Protein AF-A0A951QHJ4-F1 (afdb_monomer)

Organism: NCBI:txid904376

Radius of gyration: 19.22 Å; Cα contacts (8 Å, |Δi|>4): 8; chains: 1; bounding box: 34×29×50 Å

Structure (mmCIF, N/CA/C/O backbone):
data_AF-A0A951QHJ4-F1
#
_entry.id   AF-A0A951QHJ4-F1
#
loop_
_atom_site.group_PDB
_atom_site.id
_atom_site.type_symbol
_atom_site.label_atom_id
_atom_site.label_alt_id
_atom_site.label_comp_id
_atom_site.label_asym_id
_atom_site.label_entity_id
_atom_site.label_seq_id
_atom_site.pdbx_PDB_ins_code
_atom_site.Cartn_x
_atom_site.Cartn_y
_atom_site.Cartn_z
_atom_site.occupancy
_atom_site.B_iso_or_equiv
_atom_site.auth_seq_id
_atom_site.auth_comp_id
_atom_site.auth_asym_id
_atom_site.auth_atom_id
_atom_site.pdbx_PDB_model_num
ATOM 1 N N . MET A 1 1 ? 2.304 20.113 32.381 1.00 54.38 1 MET A N 1
ATOM 2 C CA . MET A 1 1 ? 2.142 18.794 31.742 1.00 54.38 1 MET A CA 1
ATOM 3 C C . MET A 1 1 ? 0.656 18.583 31.607 1.00 54.38 1 MET A C 1
ATOM 5 O O . MET A 1 1 ? 0.001 18.391 32.625 1.00 54.38 1 MET A O 1
ATOM 9 N N . ASP A 1 2 ? 0.128 18.740 30.399 1.00 66.44 2 ASP A N 1
ATOM 10 C CA . ASP A 1 2 ? -1.281 18.460 30.146 1.00 66.44 2 ASP A CA 1
ATOM 11 C C . ASP A 1 2 ? -1.532 16.963 30.336 1.00 66.44 2 ASP A C 1
ATOM 13 O O . ASP A 1 2 ? -0.732 16.126 29.912 1.00 66.44 2 ASP A O 1
ATOM 17 N N . ALA A 1 3 ? -2.598 16.628 31.058 1.00 70.38 3 ALA A N 1
ATOM 18 C CA . ALA A 1 3 ? -2.955 15.246 31.327 1.00 70.38 3 ALA A CA 1
ATOM 19 C C . ALA A 1 3 ? -3.348 14.558 30.012 1.00 70.38 3 ALA A C 1
ATOM 21 O O . ALA A 1 3 ? -4.273 15.000 29.331 1.00 70.38 3 ALA A O 1
ATOM 22 N N . VAL A 1 4 ? -2.663 13.466 29.667 1.00 71.94 4 VAL A N 1
ATOM 23 C CA . VAL A 1 4 ? -3.073 12.600 28.557 1.00 71.94 4 VAL A CA 1
ATOM 24 C C . VAL A 1 4 ? -4.340 11.877 28.993 1.00 71.94 4 VAL A C 1
ATOM 26 O O . VAL A 1 4 ? -4.305 10.993 29.848 1.00 71.94 4 VAL A O 1
ATOM 29 N N . ILE A 1 5 ? -5.474 12.296 28.441 1.00 78.94 5 ILE A N 1
ATOM 30 C CA . ILE A 1 5 ? -6.744 11.613 28.659 1.00 78.94 5 ILE A CA 1
ATOM 31 C C . ILE A 1 5 ? -6.726 10.354 27.781 1.00 78.94 5 ILE A C 1
ATOM 33 O O . ILE A 1 5 ? -6.528 10.481 26.572 1.00 78.94 5 ILE A O 1
ATOM 37 N N . PRO A 1 6 ? -6.902 9.149 28.351 1.00 80.12 6 PRO A N 1
ATOM 38 C CA . PRO A 1 6 ? -6.938 7.926 27.563 1.00 80.12 6 PRO A CA 1
ATOM 39 C C . PRO A 1 6 ? -8.113 7.957 26.582 1.00 80.12 6 PRO A C 1
ATOM 41 O O . PRO A 1 6 ? -9.203 8.438 26.913 1.00 80.12 6 PRO A O 1
ATOM 44 N N . LEU A 1 7 ? -7.877 7.432 25.379 1.00 82.88 7 LEU A N 1
ATOM 45 C CA . LEU A 1 7 ? -8.921 7.254 24.376 1.00 82.88 7 LEU A CA 1
ATOM 46 C C . LEU A 1 7 ? -10.010 6.343 24.939 1.00 82.88 7 LEU A C 1
ATOM 48 O O . LEU A 1 7 ? -9.738 5.369 25.643 1.00 82.88 7 LEU A O 1
ATOM 52 N N . ARG A 1 8 ? -11.269 6.672 24.651 1.00 90.94 8 ARG A N 1
ATOM 53 C CA . ARG A 1 8 ? -12.370 5.757 24.948 1.00 90.94 8 ARG A CA 1
ATOM 54 C C . ARG A 1 8 ? -12.433 4.715 23.841 1.00 90.94 8 ARG A C 1
ATOM 56 O O . ARG A 1 8 ? -12.105 5.004 22.696 1.00 90.94 8 ARG A O 1
ATOM 63 N N . GLN A 1 9 ? -12.993 3.549 24.151 1.00 90.44 9 GLN A N 1
ATOM 64 C CA . GLN A 1 9 ? -13.194 2.466 23.181 1.00 90.44 9 GLN A CA 1
ATOM 65 C C . GLN A 1 9 ? -13.894 2.927 21.885 1.00 90.44 9 GLN A C 1
ATOM 67 O O . GLN A 1 9 ? -13.559 2.479 20.794 1.00 90.44 9 GLN A O 1
ATOM 72 N N . ARG A 1 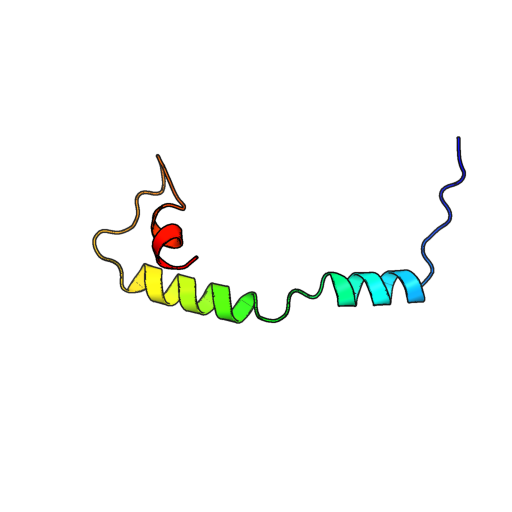10 ? -14.845 3.867 21.984 1.00 91.50 10 ARG A N 1
ATOM 73 C CA . ARG A 1 10 ? -15.497 4.484 20.816 1.00 91.50 10 ARG A CA 1
ATOM 74 C C . ARG A 1 10 ? -14.502 5.228 19.920 1.00 91.50 10 ARG A C 1
ATOM 76 O O . ARG A 1 10 ? -14.613 5.170 18.702 1.00 91.50 10 ARG A O 1
ATOM 83 N N . ASP A 1 11 ? -13.575 5.964 20.523 1.00 91.44 11 ASP A N 1
ATOM 84 C CA . ASP A 1 11 ? -12.605 6.771 19.7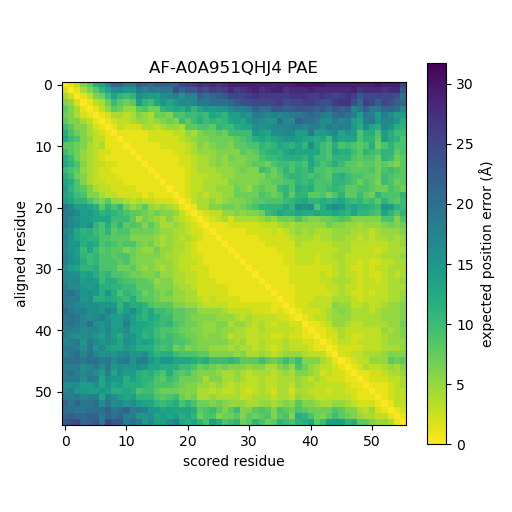90 1.00 91.44 11 ASP A CA 1
ATOM 85 C C . ASP A 1 11 ? -11.626 5.845 19.043 1.00 91.44 11 ASP A C 1
ATOM 87 O O . ASP A 1 11 ? -11.355 6.060 17.867 1.00 91.44 11 ASP A O 1
ATOM 91 N N . GLU A 1 12 ? -11.208 4.739 19.667 1.00 91.00 12 GLU A N 1
ATOM 92 C CA . GLU A 1 12 ? -10.401 3.687 19.027 1.00 91.00 12 GLU A CA 1
ATOM 93 C C . GLU A 1 12 ? -11.122 3.019 17.848 1.00 91.00 12 GLU A C 1
ATOM 95 O O . GLU A 1 12 ? -10.514 2.793 16.803 1.00 91.00 12 GLU A O 1
ATOM 100 N N . GLN A 1 13 ? -12.421 2.735 17.977 1.00 91.50 13 GLN A N 1
ATOM 101 C CA . GLN A 1 13 ? -13.223 2.156 16.894 1.00 91.50 13 GLN A CA 1
ATOM 102 C C . GLN A 1 13 ? -13.327 3.095 15.688 1.00 91.50 13 GLN A C 1
ATOM 104 O O . GLN A 1 13 ? -13.148 2.652 14.558 1.00 91.50 13 GLN A O 1
ATOM 109 N N . ILE A 1 14 ? -13.572 4.389 15.919 1.00 91.69 14 ILE A N 1
ATOM 110 C CA . ILE A 1 14 ? -13.640 5.385 14.839 1.00 91.69 14 ILE A CA 1
ATOM 111 C C . ILE A 1 14 ? -12.284 5.524 14.150 1.00 91.69 14 ILE A C 1
ATOM 113 O O . ILE A 1 14 ? -12.234 5.597 12.928 1.00 91.69 14 ILE A O 1
ATOM 117 N N . LEU A 1 15 ? -11.188 5.538 14.912 1.00 91.12 15 LEU A N 1
ATOM 118 C CA . LEU A 1 15 ? -9.845 5.588 14.336 1.00 91.12 15 LEU A CA 1
ATOM 119 C C . LEU A 1 15 ? -9.539 4.319 13.538 1.00 91.12 15 LEU A C 1
ATOM 121 O O . LEU A 1 15 ? -8.994 4.406 12.447 1.00 91.12 15 LEU A O 1
ATOM 125 N N . THR A 1 16 ? -9.943 3.154 14.039 1.00 89.25 16 THR A N 1
ATOM 126 C CA . THR A 1 16 ? -9.782 1.881 13.325 1.00 89.25 16 THR A CA 1
ATOM 127 C C . THR A 1 16 ? -10.541 1.883 12.004 1.00 89.25 16 THR A C 1
ATOM 129 O O . THR A 1 16 ? -10.019 1.396 11.012 1.00 89.25 16 THR A O 1
ATOM 132 N N . GLU A 1 17 ? -11.752 2.441 11.971 1.00 89.12 17 GLU A N 1
ATOM 133 C CA . GLU A 1 17 ? -12.525 2.593 10.737 1.00 89.12 17 GLU A CA 1
ATOM 134 C C . GLU A 1 17 ? -11.883 3.611 9.787 1.00 89.12 17 GLU A C 1
ATOM 136 O O . GLU A 1 17 ? -11.714 3.334 8.608 1.00 89.12 17 GL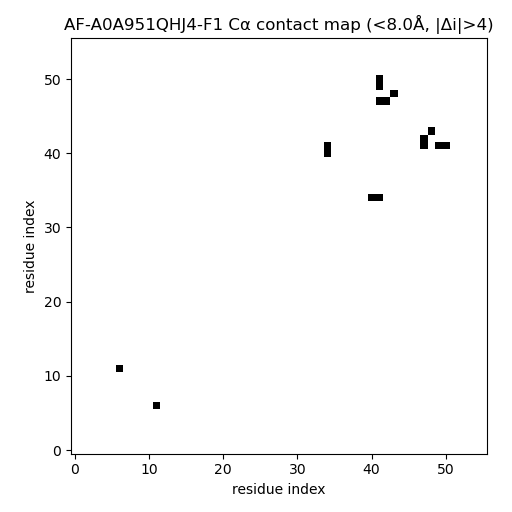U A O 1
ATOM 141 N N . LEU A 1 18 ? -11.468 4.769 10.309 1.00 87.56 18 LEU A N 1
ATOM 142 C CA . LEU A 1 18 ? -10.827 5.832 9.533 1.00 87.56 18 LEU A CA 1
ATOM 143 C C . LEU A 1 18 ? -9.522 5.364 8.877 1.00 87.56 18 LEU A C 1
ATOM 145 O O . LEU A 1 18 ? -9.221 5.759 7.754 1.00 87.56 18 LEU A O 1
ATOM 149 N N . PHE A 1 19 ? -8.746 4.547 9.589 1.00 85.69 19 PHE A N 1
ATOM 150 C CA . PHE A 1 19 ? -7.497 3.969 9.101 1.00 85.69 19 PHE A CA 1
ATOM 151 C C . PHE A 1 19 ? -7.684 2.597 8.450 1.00 85.69 19 PHE A C 1
ATOM 153 O O . PHE A 1 19 ? -6.695 2.005 8.014 1.00 85.69 19 PHE A O 1
ATOM 160 N N . ARG A 1 20 ? -8.917 2.077 8.352 1.00 84.12 20 ARG A N 1
ATOM 161 C CA . ARG A 1 20 ? -9.182 0.878 7.560 1.00 84.12 20 ARG A CA 1
ATOM 162 C C . ARG A 1 20 ? -9.027 1.260 6.097 1.00 84.12 20 ARG A C 1
ATOM 164 O O . ARG A 1 20 ? -9.925 1.818 5.476 1.00 84.12 20 ARG A O 1
ATOM 171 N N . GLN A 1 21 ? -7.859 0.960 5.554 1.00 80.19 21 GLN A N 1
ATOM 172 C CA . GLN A 1 21 ? -7.558 1.206 4.156 1.00 80.19 21 GLN A CA 1
ATOM 173 C C . GLN A 1 21 ? 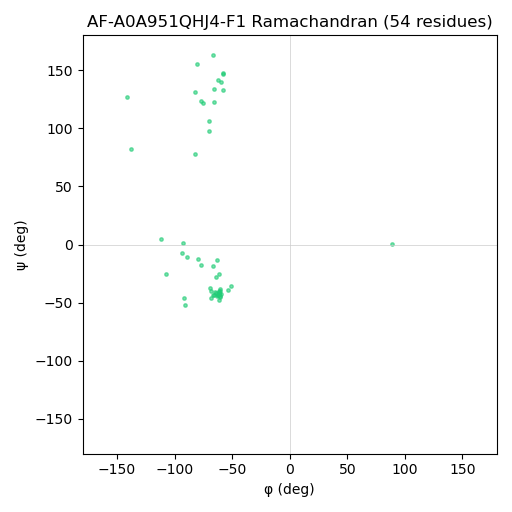-8.120 0.050 3.324 1.00 80.19 21 GLN A C 1
ATOM 175 O O . GLN A 1 21 ? -7.419 -0.894 2.962 1.00 80.19 21 GLN A O 1
ATOM 180 N N . GLU A 1 22 ? -9.433 0.087 3.097 1.00 80.69 22 GLU A N 1
ATOM 181 C CA . GLU A 1 22 ? -10.111 -0.894 2.252 1.00 80.69 22 GLU A CA 1
ATOM 182 C C . GLU A 1 22 ? -9.496 -0.883 0.845 1.00 80.69 22 GLU A C 1
ATOM 184 O O . GLU A 1 22 ? -9.278 0.174 0.253 1.00 80.69 22 GLU A O 1
ATOM 189 N N . GLY A 1 23 ? -9.194 -2.070 0.316 1.00 79.44 23 GLY A N 1
ATOM 190 C CA . GLY A 1 23 ? -8.648 -2.227 -1.033 1.00 79.44 23 GLY A CA 1
ATOM 191 C C . GLY A 1 23 ? -7.124 -2.161 -1.147 1.00 79.44 23 GLY A C 1
ATOM 192 O O . GLY A 1 23 ? -6.625 -2.342 -2.253 1.00 79.44 23 GLY A O 1
ATOM 193 N N . ILE A 1 24 ? -6.376 -1.977 -0.049 1.00 86.25 24 ILE A N 1
ATOM 194 C CA . ILE A 1 24 ? -4.905 -2.048 -0.107 1.00 86.25 24 ILE A CA 1
ATOM 195 C C . ILE A 1 24 ? -4.418 -3.424 -0.584 1.00 86.25 24 ILE A C 1
ATOM 197 O O . ILE A 1 24 ? -3.551 -3.488 -1.443 1.00 86.25 24 ILE A O 1
ATOM 201 N N . GLU A 1 25 ? -5.059 -4.505 -0.135 1.00 88.44 25 GLU A N 1
ATOM 202 C CA . GLU A 1 25 ? -4.740 -5.880 -0.552 1.00 88.44 25 GLU A CA 1
ATOM 203 C C . GLU A 1 25 ? -4.939 -6.087 -2.063 1.00 88.44 25 GLU A C 1
ATOM 205 O O . GLU A 1 25 ? -4.121 -6.718 -2.723 1.00 88.44 25 GLU A O 1
ATOM 210 N N . ALA A 1 26 ? -6.001 -5.507 -2.632 1.00 89.19 26 ALA A N 1
ATOM 211 C CA . ALA A 1 26 ? -6.270 -5.593 -4.067 1.00 89.19 26 ALA A CA 1
ATOM 212 C C . ALA A 1 26 ? -5.240 -4.798 -4.887 1.00 89.19 26 ALA A C 1
ATOM 214 O O . ALA A 1 26 ? -4.830 -5.236 -5.958 1.00 89.19 26 ALA A O 1
ATOM 215 N N . ILE A 1 27 ? -4.805 -3.643 -4.373 1.00 88.06 27 ILE A N 1
ATOM 216 C CA . ILE A 1 27 ? -3.737 -2.841 -4.982 1.00 88.06 27 ILE A CA 1
ATOM 217 C C . ILE A 1 27 ? -2.403 -3.599 -4.917 1.00 88.06 27 ILE A C 1
ATOM 219 O O . ILE A 1 27 ? -1.673 -3.630 -5.904 1.00 88.06 27 ILE A O 1
ATOM 223 N N . GLU A 1 28 ? -2.087 -4.233 -3.785 1.00 91.00 28 GLU A N 1
ATOM 224 C CA . GLU A 1 28 ? -0.886 -5.063 -3.630 1.00 91.00 28 GLU A CA 1
ATOM 225 C C . GLU A 1 28 ? -0.875 -6.239 -4.612 1.00 91.00 28 GLU A C 1
ATOM 227 O O . GLU A 1 28 ? 0.146 -6.485 -5.257 1.00 91.00 28 GLU A O 1
ATOM 232 N N . GLU A 1 29 ? -2.002 -6.940 -4.764 1.00 92.69 29 GLU A N 1
ATOM 233 C CA . GLU A 1 29 ? -2.137 -8.056 -5.705 1.00 92.69 29 GLU A CA 1
ATOM 234 C C . GLU A 1 29 ? -1.938 -7.604 -7.159 1.00 92.69 29 GLU A C 1
ATOM 236 O O . GLU A 1 29 ? -1.211 -8.251 -7.919 1.00 92.69 29 GLU A O 1
ATOM 241 N N . ASP A 1 30 ? -2.523 -6.468 -7.539 1.00 90.75 30 ASP A N 1
ATOM 242 C CA . ASP A 1 30 ? -2.397 -5.912 -8.886 1.00 90.75 30 ASP A CA 1
ATOM 243 C C . ASP A 1 30 ? -0.958 -5.456 -9.191 1.00 90.75 30 ASP A C 1
ATOM 245 O O . ASP A 1 30 ? -0.388 -5.802 -10.231 1.00 90.75 30 ASP A O 1
ATOM 249 N N . ILE A 1 31 ? -0.309 -4.777 -8.237 1.00 90.00 31 ILE A N 1
ATOM 250 C CA . ILE A 1 31 ? 1.110 -4.405 -8.331 1.00 90.00 31 ILE A CA 1
ATOM 251 C C . ILE A 1 31 ? 1.991 -5.654 -8.455 1.00 90.00 31 ILE A C 1
ATOM 253 O O . ILE A 1 31 ? 2.891 -5.691 -9.298 1.00 90.00 31 ILE A O 1
ATOM 257 N N . ALA A 1 32 ? 1.7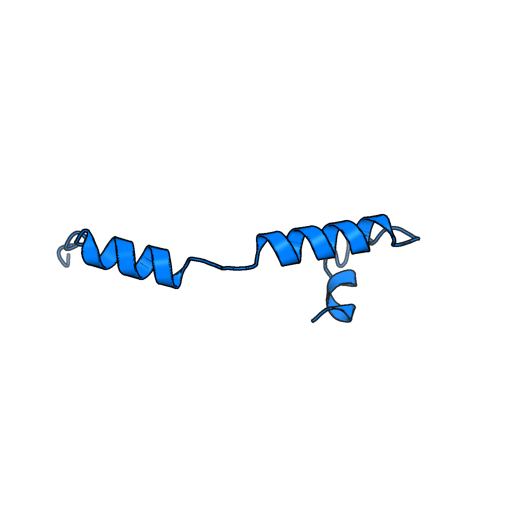37 -6.695 -7.659 1.00 91.00 32 ALA A N 1
ATOM 258 C CA . ALA A 1 32 ? 2.492 -7.943 -7.726 1.00 91.00 32 ALA A CA 1
ATOM 259 C C . ALA A 1 32 ? 2.340 -8.624 -9.095 1.00 91.00 32 ALA A C 1
ATOM 261 O O . ALA A 1 32 ? 3.333 -9.056 -9.687 1.00 91.00 32 ALA A O 1
ATOM 262 N N . CYS A 1 33 ? 1.120 -8.668 -9.637 1.00 90.62 33 CYS A N 1
ATOM 263 C CA . CYS A 1 33 ? 0.860 -9.192 -10.975 1.00 90.62 33 CYS A CA 1
ATOM 264 C C . CYS A 1 33 ? 1.595 -8.386 -12.054 1.00 90.62 33 CYS A C 1
ATOM 266 O O . CYS A 1 33 ? 2.195 -8.974 -12.958 1.00 90.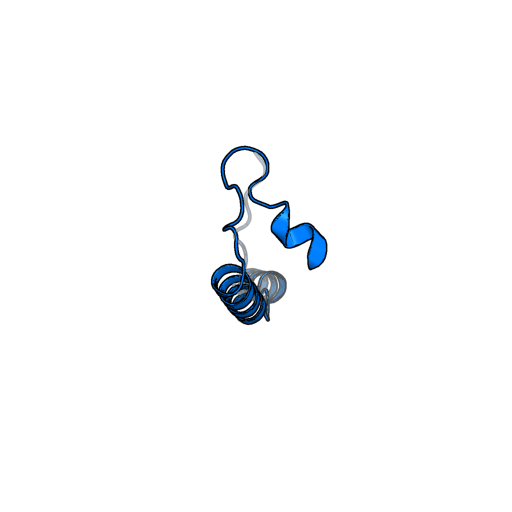62 33 CYS A O 1
ATOM 268 N N . ASN A 1 34 ? 1.602 -7.054 -11.945 1.00 88.19 34 ASN A N 1
ATOM 269 C CA . ASN A 1 34 ? 2.326 -6.184 -12.867 1.00 88.19 34 ASN A CA 1
ATOM 270 C C . ASN A 1 34 ? 3.837 -6.455 -12.841 1.00 88.19 34 ASN A C 1
ATOM 272 O O . ASN A 1 34 ? 4.443 -6.649 -13.896 1.00 88.19 34 ASN A O 1
ATOM 276 N N . LEU A 1 35 ? 4.430 -6.530 -11.646 1.00 89.19 35 LEU A N 1
ATOM 277 C CA . LEU A 1 35 ? 5.858 -6.794 -11.460 1.00 89.19 35 LEU A CA 1
ATOM 278 C C . LEU A 1 35 ? 6.279 -8.136 -12.065 1.00 89.19 35 LEU A C 1
ATOM 280 O O . LEU A 1 35 ? 7.295 -8.197 -12.751 1.00 89.19 35 LEU A O 1
ATOM 284 N N . LEU A 1 36 ? 5.475 -9.188 -11.882 1.00 90.69 36 LEU A N 1
ATOM 285 C CA . LEU A 1 36 ? 5.731 -10.507 -12.474 1.00 90.69 36 LEU A CA 1
ATOM 286 C C . LEU A 1 36 ? 5.682 -10.501 -14.009 1.00 90.69 36 LEU A C 1
ATOM 288 O O . LEU A 1 36 ? 6.328 -11.329 -14.649 1.00 90.69 36 LEU A O 1
ATOM 292 N N . CYS A 1 37 ? 4.908 -9.592 -14.605 1.00 88.31 37 CYS A N 1
ATOM 293 C CA . CYS A 1 37 ? 4.764 -9.481 -16.056 1.00 88.31 37 CYS A CA 1
ATOM 294 C C . CYS A 1 37 ? 5.804 -8.553 -16.704 1.00 88.31 37 CYS A C 1
ATOM 296 O O . CYS A 1 37 ? 5.899 -8.510 -17.934 1.00 88.31 37 CYS A O 1
ATOM 298 N N . ARG A 1 38 ? 6.562 -7.786 -15.913 1.00 86.75 38 ARG A N 1
ATOM 299 C CA . ARG A 1 38 ? 7.519 -6.803 -16.427 1.00 86.75 38 ARG A CA 1
ATOM 300 C C . ARG A 1 38 ? 8.840 -7.459 -16.812 1.00 86.75 38 ARG A C 1
ATOM 302 O O . ARG A 1 38 ? 9.441 -8.200 -16.043 1.00 86.75 38 ARG A O 1
ATOM 309 N N . HIS A 1 39 ? 9.315 -7.133 -18.014 1.00 82.12 39 HIS A N 1
ATOM 310 C CA . HIS A 1 39 ? 10.665 -7.465 -18.447 1.00 82.12 39 HIS A CA 1
ATOM 311 C C . HIS A 1 39 ? 11.266 -6.310 -19.270 1.00 82.12 39 HIS A C 1
ATOM 313 O O . HIS A 1 39 ? 10.665 -5.910 -20.272 1.00 82.12 39 HIS A O 1
ATOM 319 N N . PRO A 1 40 ? 12.464 -5.80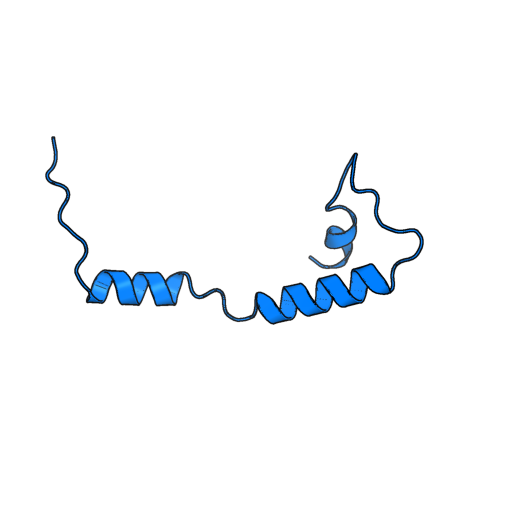7 -18.922 1.00 85.19 40 PRO A N 1
ATOM 320 C CA . PRO A 1 40 ? 13.295 -6.227 -17.788 1.00 85.19 40 PRO A CA 1
ATOM 321 C C . PRO A 1 40 ? 12.652 -5.895 -16.431 1.00 85.19 40 PRO A C 1
ATOM 323 O O . PRO A 1 40 ? 11.707 -5.107 -16.360 1.00 85.19 40 PRO A O 1
ATOM 326 N N . GLU A 1 41 ? 13.146 -6.529 -15.369 1.00 85.69 41 GLU A N 1
ATOM 327 C CA . GLU A 1 41 ? 12.727 -6.206 -14.002 1.00 85.69 41 GLU A CA 1
ATOM 328 C C . GLU A 1 41 ? 13.002 -4.720 -13.691 1.00 85.69 41 GLU A C 1
ATOM 330 O O . GLU A 1 41 ? 13.971 -4.156 -14.217 1.00 85.69 41 GLU A O 1
ATOM 335 N N . PRO A 1 42 ? 12.176 -4.064 -12.851 1.00 87.19 42 PRO A N 1
ATOM 336 C CA . PRO A 1 42 ? 12.444 -2.700 -12.407 1.00 87.19 42 PRO A CA 1
ATOM 337 C C . PRO A 1 42 ? 13.798 -2.574 -11.703 1.00 87.19 42 PRO A C 1
ATOM 339 O O . PRO A 1 42 ? 14.235 -3.480 -10.991 1.00 87.19 42 PRO A O 1
ATOM 342 N N . CYS A 1 43 ? 14.440 -1.418 -11.860 1.00 87.31 43 CYS A N 1
ATOM 343 C CA . CYS A 1 43 ? 15.615 -1.076 -11.069 1.00 87.31 43 CYS A CA 1
ATOM 344 C C . CYS A 1 43 ? 15.178 -0.691 -9.651 1.00 87.31 43 CYS A C 1
ATOM 346 O O . CYS A 1 43 ? 14.412 0.251 -9.478 1.00 87.31 43 CYS A O 1
ATOM 348 N N . TRP A 1 44 ? 15.688 -1.394 -8.640 1.00 88.88 44 TRP A N 1
ATOM 349 C CA . TRP A 1 44 ? 15.364 -1.122 -7.235 1.00 88.88 44 TRP A CA 1
ATOM 350 C C . TRP A 1 44 ? 16.363 -0.184 -6.534 1.00 88.88 44 TRP A C 1
ATOM 352 O O . TRP A 1 44 ? 16.125 0.191 -5.389 1.00 88.88 44 TRP A O 1
ATOM 362 N N . GLU A 1 45 ? 17.482 0.178 -7.176 1.00 89.62 45 GLU A N 1
ATOM 363 C CA . GLU A 1 45 ? 18.563 0.939 -6.525 1.00 89.62 45 GLU A CA 1
ATOM 364 C C . GLU A 1 45 ? 18.436 2.464 -6.679 1.00 89.62 45 GLU A C 1
ATOM 366 O O . GLU A 1 45 ? 18.580 3.174 -5.686 1.00 89.62 45 GLU A O 1
ATOM 371 N N . ASP A 1 46 ? 18.152 2.973 -7.884 1.00 84.12 46 ASP A N 1
ATOM 372 C CA . ASP A 1 46 ? 18.118 4.425 -8.146 1.00 84.12 46 ASP A CA 1
ATOM 373 C C . ASP A 1 46 ? 16.722 5.043 -7.944 1.00 84.12 46 ASP A C 1
ATOM 375 O O . ASP A 1 46 ? 16.575 6.022 -7.212 1.00 84.12 46 ASP A O 1
ATOM 379 N N . ASP A 1 47 ? 15.687 4.470 -8.569 1.00 85.56 47 ASP A N 1
ATOM 380 C CA . ASP A 1 4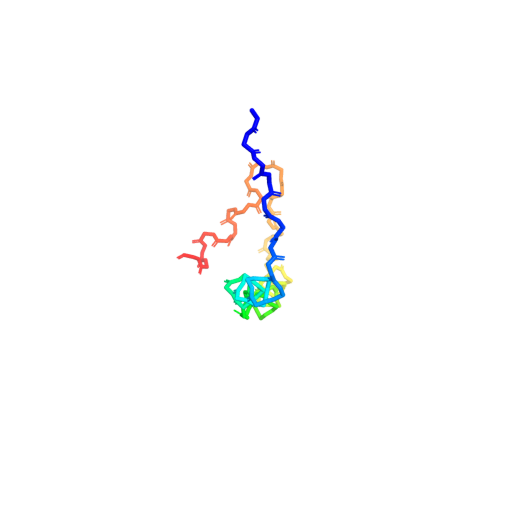7 ? 14.288 4.883 -8.387 1.00 85.56 47 ASP A CA 1
ATOM 381 C C . ASP A 1 47 ? 13.372 3.648 -8.293 1.00 85.56 47 ASP A C 1
ATOM 383 O O . ASP A 1 47 ? 12.749 3.242 -9.279 1.00 85.56 47 ASP A O 1
ATOM 387 N N . PRO A 1 48 ? 13.277 3.026 -7.101 1.00 85.19 48 PRO A N 1
ATOM 388 C CA . PRO A 1 48 ? 12.541 1.777 -6.907 1.00 85.19 48 PRO A CA 1
ATOM 389 C C . PRO A 1 48 ? 11.042 1.893 -7.181 1.00 85.19 48 PRO A C 1
ATOM 391 O O . PRO A 1 48 ? 10.371 0.870 -7.264 1.00 85.19 48 PRO A O 1
ATOM 394 N N . PHE A 1 49 ? 10.498 3.106 -7.302 1.00 87.56 49 PHE A N 1
ATOM 395 C CA . PHE A 1 49 ? 9.072 3.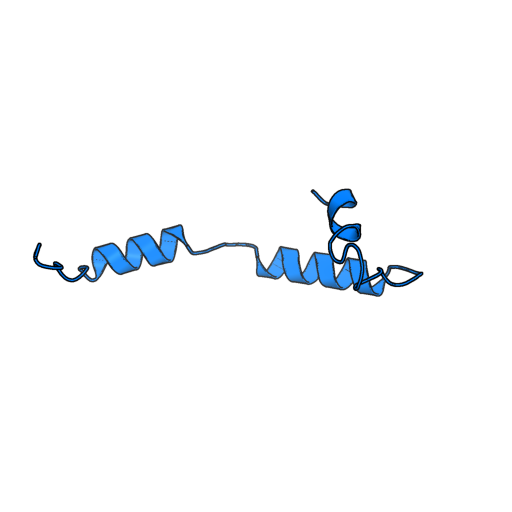339 -7.516 1.00 87.56 49 PHE A CA 1
ATOM 396 C C . PHE A 1 49 ? 8.764 3.912 -8.898 1.00 87.56 49 PHE A C 1
ATOM 398 O O . PHE A 1 49 ? 7.601 4.200 -9.180 1.00 87.56 49 PHE A O 1
ATOM 405 N N . GLU A 1 50 ? 9.757 4.045 -9.784 1.00 86.50 50 GLU A N 1
ATOM 406 C CA . GLU A 1 50 ? 9.548 4.561 -11.141 1.00 86.50 50 GLU A CA 1
ATOM 407 C C . GLU A 1 50 ? 8.448 3.775 -11.871 1.00 86.50 50 GLU A C 1
ATOM 409 O O . GLU A 1 50 ? 7.580 4.361 -12.518 1.00 86.50 50 GLU A O 1
ATOM 414 N N . PHE A 1 51 ? 8.415 2.451 -11.684 1.00 83.88 51 PHE A N 1
ATOM 415 C CA . PHE A 1 51 ? 7.418 1.573 -12.296 1.00 83.88 51 PHE A CA 1
ATOM 416 C C . PHE A 1 51 ? 5.972 1.885 -11.872 1.00 83.88 51 PHE A C 1
ATOM 418 O O . PHE A 1 51 ? 5.044 1.609 -12.630 1.00 83.88 51 PHE A O 1
ATOM 425 N N . LEU A 1 52 ? 5.768 2.482 -10.692 1.00 85.44 52 LEU A N 1
ATOM 426 C CA . LEU A 1 52 ? 4.443 2.863 -10.193 1.00 85.44 52 LEU A CA 1
ATOM 427 C C . LEU A 1 52 ? 3.912 4.138 -10.857 1.00 85.44 52 LEU A C 1
ATOM 429 O O . LEU A 1 52 ? 2.709 4.383 -10.817 1.00 85.44 52 LEU A O 1
ATOM 433 N N . ARG A 1 53 ? 4.768 4.946 -11.500 1.00 81.38 53 ARG A N 1
ATOM 434 C CA . ARG A 1 53 ? 4.341 6.182 -12.186 1.00 81.38 53 ARG A CA 1
ATOM 435 C C . ARG A 1 53 ? 3.464 5.931 -13.407 1.00 81.38 53 ARG A C 1
ATOM 437 O O . ARG A 1 53 ? 2.808 6.851 -13.874 1.00 81.38 53 ARG A O 1
ATOM 444 N N . GLU A 1 54 ? 3.472 4.720 -13.947 1.00 69.62 54 GLU A N 1
ATOM 445 C CA . GLU A 1 54 ? 2.555 4.327 -15.021 1.00 69.62 54 GLU A CA 1
ATOM 446 C C . GLU A 1 54 ? 1.152 3.979 -14.493 1.00 69.62 54 GLU A C 1
ATOM 448 O O . GLU A 1 54 ? 0.217 3.859 -15.282 1.00 69.62 54 GLU A O 1
ATOM 453 N N . TYR A 1 55 ? 1.012 3.817 -13.173 1.00 68.81 55 TYR A N 1
ATOM 454 C CA . TYR A 1 55 ? -0.182 3.307 -12.497 1.00 68.81 55 TYR A CA 1
ATOM 455 C C . TYR A 1 55 ? -0.975 4.374 -11.724 1.00 68.81 55 TYR A C 1
ATOM 457 O O . TYR A 1 55 ? -2.176 4.199 -11.511 1.00 68.81 55 TYR A O 1
ATOM 465 N N . LEU A 1 56 ? -0.308 5.452 -11.293 1.00 63.31 56 LEU A N 1
ATOM 466 C CA . LEU A 1 56 ? -0.857 6.576 -10.517 1.00 63.31 56 LEU A CA 1
ATOM 467 C C . LEU A 1 56 ? -1.024 7.830 -11.382 1.00 63.31 56 LEU A C 1
ATOM 469 O O . LEU A 1 56 ? -2.065 8.508 -11.226 1.00 63.31 56 LEU A O 1
#

Foldseek 3Di:
DDDDDDDDPVRVVVVCVVPPPPCPVVVVVVVVVVQVPDPPHDDCPPCNCPVCVVVD

Solvent-accessible surface area (backbone atoms only — not comparable to full-atom values): 3721 Å² total; per-residue (Å²): 131,83,80,83,75,78,79,49,74,69,54,53,52,52,50,51,57,72,67,52,66,81,61,53,69,60,52,51,52,51,51,51,53,51,57,76,71,44,80,76,71,81,58,70,83,88,52,62,59,60,80,50,67,83,77,111

Mean predicted aligned error: 8.33 Å

Secondary structure (DSSP, 8-state):
----PPPPHHHHHHHHHHT--TTHHHHHHHHHHHHHH-SSPPPSSS-TTGGGGGT-

pLDDT: mean 84.63, std 7.94, range [54.38, 92.69]

Sequence (56 aa):
MDAVIPLRQRDEQILTELFRQEGIEAIEEDIACNLLCRHPEPCWEDDPFEFLREYL